Protein AF-A0A183BDW8-F1 (afdb_monomer_lite)

Structure (mmCIF, N/CA/C/O backbone):
data_AF-A0A183BDW8-F1
#
_entry.id   AF-A0A183BDW8-F1
#
loop_
_atom_site.group_PDB
_atom_site.id
_atom_site.type_symbol
_atom_site.label_atom_id
_atom_site.label_alt_id
_atom_site.label_comp_id
_atom_site.label_asym_id
_atom_site.label_entity_id
_atom_site.label_seq_id
_atom_site.pdbx_PDB_ins_code
_atom_site.Cartn_x
_atom_site.Cartn_y
_atom_site.Cartn_z
_atom_site.occupancy
_atom_site.B_iso_or_equiv
_atom_site.auth_seq_id
_atom_site.auth_comp_id
_atom_site.auth_asym_id
_atom_site.auth_atom_id
_atom_site.pdbx_PDB_model_num
ATOM 1 N N . MET A 1 1 ? 39.282 61.372 -26.743 1.00 39.00 1 MET A N 1
ATOM 2 C CA . MET A 1 1 ? 38.115 61.271 -27.643 1.00 39.00 1 MET A CA 1
ATOM 3 C C . MET A 1 1 ? 38.585 60.611 -28.926 1.00 39.00 1 MET A C 1
ATOM 5 O O . MET A 1 1 ? 39.568 61.111 -29.448 1.00 39.00 1 MET A O 1
ATOM 9 N N . SER A 1 2 ? 37.892 59.543 -29.352 1.00 49.09 2 SER A N 1
ATOM 10 C CA . SER A 1 2 ? 37.731 59.066 -30.746 1.00 49.09 2 SER A CA 1
ATOM 11 C C . SER A 1 2 ? 38.984 58.621 -31.527 1.00 49.09 2 SER A C 1
ATOM 13 O O . SER A 1 2 ? 39.994 59.300 -31.509 1.00 49.09 2 SER A O 1
ATOM 15 N N . GLU A 1 3 ? 39.044 57.508 -32.261 1.00 43.25 3 GLU A N 1
ATOM 16 C CA . GLU A 1 3 ? 38.085 56.478 -32.681 1.00 43.25 3 GLU A CA 1
ATOM 17 C C . GLU A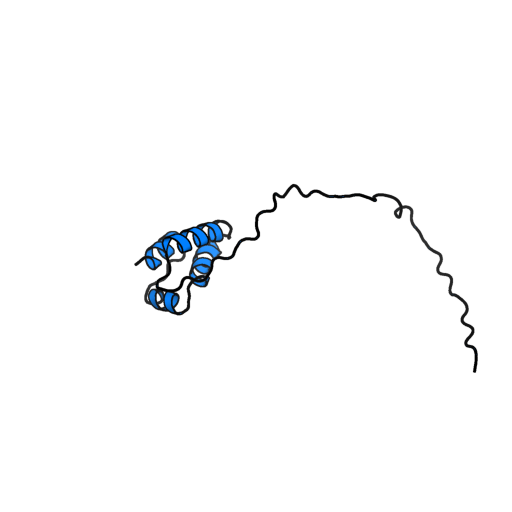 1 3 ? 38.904 55.220 -33.039 1.00 43.25 3 GLU A C 1
ATOM 19 O O . GLU A 1 3 ? 39.873 55.302 -33.793 1.00 43.25 3 GLU A O 1
ATOM 24 N N . PHE A 1 4 ? 38.536 54.049 -32.509 1.00 45.44 4 PHE A N 1
ATOM 25 C CA . PHE A 1 4 ? 39.037 52.775 -33.029 1.00 45.44 4 PHE A CA 1
ATOM 26 C C . PHE A 1 4 ? 38.269 52.463 -34.315 1.00 45.44 4 PHE A C 1
ATOM 28 O O . PHE A 1 4 ? 37.088 52.128 -34.273 1.00 45.44 4 PHE A O 1
ATOM 35 N N . SER A 1 5 ? 38.938 52.594 -35.458 1.00 51.38 5 SER A N 1
ATOM 36 C CA . SER A 1 5 ? 38.422 52.141 -36.748 1.00 51.38 5 SER A CA 1
ATOM 37 C C . SER A 1 5 ? 38.643 50.632 -36.865 1.00 51.38 5 SER A C 1
ATOM 39 O O . SER A 1 5 ? 39.775 50.169 -37.016 1.00 51.38 5 SER A O 1
ATOM 41 N N . SER A 1 6 ? 37.573 49.850 -36.729 1.00 58.94 6 SER A N 1
ATOM 42 C CA . SER A 1 6 ? 37.579 48.411 -37.007 1.00 58.94 6 SER A CA 1
ATOM 43 C C . SER A 1 6 ? 37.149 48.168 -38.456 1.00 58.94 6 SER A C 1
ATOM 45 O O . SER A 1 6 ? 36.073 48.628 -38.839 1.00 58.94 6 SER A O 1
ATOM 47 N N . PRO A 1 7 ? 37.912 47.418 -39.270 1.00 46.12 7 PRO A N 1
ATOM 48 C CA . PRO A 1 7 ? 37.396 46.928 -40.536 1.00 46.12 7 PRO A CA 1
ATOM 49 C C . PRO A 1 7 ? 36.442 45.759 -40.263 1.00 46.12 7 PRO A C 1
ATOM 51 O O . PRO A 1 7 ? 36.759 44.831 -39.518 1.00 46.12 7 PRO A O 1
ATOM 54 N N . ALA A 1 8 ? 35.253 45.824 -40.856 1.00 50.59 8 ALA A N 1
ATOM 55 C CA . ALA A 1 8 ? 34.263 44.763 -40.808 1.00 50.59 8 ALA A CA 1
ATOM 56 C C . ALA A 1 8 ? 34.819 43.495 -41.476 1.00 50.59 8 ALA A C 1
ATOM 58 O O . ALA A 1 8 ? 34.970 43.439 -42.696 1.00 50.59 8 ALA A O 1
ATOM 59 N N . THR A 1 9 ? 35.099 42.459 -40.683 1.00 50.34 9 THR A N 1
ATOM 60 C CA . THR A 1 9 ? 35.326 41.111 -41.210 1.00 50.34 9 THR A CA 1
ATOM 61 C C . THR A 1 9 ? 33.988 40.565 -41.698 1.00 50.34 9 THR A C 1
ATOM 63 O O . THR A 1 9 ? 33.168 40.059 -40.934 1.00 50.34 9 THR A O 1
ATOM 66 N N . GLN A 1 10 ? 33.761 40.723 -42.996 1.00 48.44 10 GLN A N 1
ATOM 67 C CA . GLN A 1 10 ? 32.687 40.105 -43.755 1.00 48.44 10 GLN A CA 1
ATOM 68 C C . GLN A 1 10 ? 32.910 38.586 -43.777 1.00 48.44 10 GLN A C 1
ATOM 70 O O . GLN A 1 10 ? 33.763 38.082 -44.504 1.00 48.44 10 GLN A O 1
ATOM 75 N N . PHE A 1 11 ? 32.153 37.843 -42.970 1.00 51.62 11 PHE A N 1
ATOM 76 C CA . PHE A 1 11 ? 32.043 36.397 -43.145 1.00 51.62 11 PHE A CA 1
ATOM 77 C C . PHE A 1 11 ? 31.230 36.126 -44.421 1.00 51.62 11 PHE A C 1
ATOM 79 O O . PHE A 1 11 ? 30.129 36.672 -44.549 1.00 51.62 11 PHE A O 1
ATOM 86 N N . PRO A 1 12 ? 31.709 35.304 -45.373 1.00 51.72 12 PRO A N 1
ATOM 87 C CA . PRO A 1 12 ? 30.855 34.847 -46.454 1.00 51.72 12 PRO A CA 1
ATOM 88 C C . PRO A 1 12 ? 29.746 33.980 -45.852 1.00 51.72 12 PRO A C 1
ATOM 90 O O . PRO A 1 12 ? 29.998 32.932 -45.256 1.00 51.72 12 PRO A O 1
ATOM 93 N N . GLN A 1 13 ? 28.512 34.461 -45.979 1.00 60.44 13 GLN A N 1
ATOM 94 C CA . GLN A 1 13 ? 27.304 33.739 -45.613 1.00 60.44 13 GLN A CA 1
ATOM 95 C C . GLN A 1 13 ? 27.164 32.515 -46.524 1.00 60.44 13 GLN A C 1
ATOM 97 O O . GLN A 1 13 ? 26.614 32.593 -47.620 1.00 60.44 13 GLN A O 1
ATOM 102 N N . PHE A 1 14 ? 27.669 31.369 -46.072 1.00 48.25 14 PHE A N 1
ATOM 103 C CA . PHE A 1 14 ? 27.291 30.072 -46.621 1.00 48.25 14 PHE A CA 1
ATOM 104 C C . PHE A 1 14 ? 25.873 29.734 -46.138 1.00 48.25 14 PHE A C 1
ATOM 106 O O . PHE A 1 14 ? 25.684 28.962 -45.201 1.00 48.25 14 PHE A O 1
ATOM 113 N N . PHE A 1 15 ? 24.858 30.329 -46.767 1.00 48.59 15 PHE A N 1
ATOM 114 C CA . PHE A 1 15 ? 23.504 29.785 -46.709 1.00 48.59 15 PHE A CA 1
ATOM 115 C C . PHE A 1 15 ? 23.422 28.632 -47.711 1.00 48.59 15 PHE A C 1
ATOM 117 O O . PHE A 1 15 ? 23.348 28.833 -48.921 1.00 48.59 15 PHE A O 1
ATOM 124 N N . GLY A 1 16 ? 23.500 27.405 -47.195 1.00 50.00 16 GLY A N 1
ATOM 125 C CA . GLY A 1 16 ? 23.101 26.210 -47.934 1.00 50.00 16 GLY A CA 1
ATOM 126 C C . GLY A 1 16 ? 21.581 26.183 -48.181 1.00 50.00 16 GLY A C 1
ATOM 127 O O . GLY A 1 16 ? 20.841 26.944 -47.557 1.00 50.00 16 GLY A O 1
ATOM 128 N N . PRO A 1 17 ? 21.086 25.286 -49.051 1.00 49.91 17 PRO A N 1
ATOM 129 C CA . PRO A 1 17 ? 19.725 25.309 -49.605 1.00 49.91 17 PRO A CA 1
ATOM 130 C C . PRO A 1 17 ? 18.623 24.832 -48.634 1.00 49.91 17 PRO A C 1
ATOM 132 O O . PRO A 1 17 ? 17.576 24.370 -49.066 1.00 49.91 17 PRO A O 1
ATOM 135 N N . PHE A 1 18 ? 18.840 24.918 -47.321 1.00 53.00 18 PHE A N 1
ATOM 136 C CA . PHE A 1 18 ? 17.945 24.359 -46.297 1.00 53.00 18 PHE A CA 1
ATOM 137 C C . PHE A 1 18 ? 17.355 25.414 -45.353 1.00 53.00 18 PHE A C 1
ATOM 139 O O . PHE A 1 18 ? 16.992 25.100 -44.224 1.00 53.00 18 PHE A O 1
ATOM 146 N N . ALA A 1 19 ? 17.255 26.670 -45.790 1.00 52.88 19 ALA A N 1
ATOM 147 C CA . ALA A 1 19 ? 16.673 27.745 -44.983 1.00 52.88 19 ALA A CA 1
ATOM 148 C C . ALA A 1 19 ? 15.246 28.132 -45.406 1.00 52.88 19 ALA A C 1
ATOM 150 O O . ALA A 1 19 ? 14.766 29.192 -45.014 1.00 52.88 19 ALA A O 1
ATOM 151 N N . GLU A 1 20 ? 14.563 27.305 -46.202 1.00 51.69 20 GLU A N 1
ATOM 152 C CA . GLU A 1 20 ? 13.229 27.648 -46.694 1.00 51.69 20 GLU A CA 1
ATOM 153 C C . GLU A 1 20 ? 12.336 26.420 -46.893 1.00 51.69 20 GLU A C 1
ATOM 155 O O . GLU A 1 20 ? 11.918 26.131 -48.004 1.00 51.69 20 GLU A O 1
ATOM 160 N N . VAL A 1 21 ? 12.010 25.691 -45.821 1.00 47.12 21 VAL A N 1
ATOM 161 C CA . VAL A 1 21 ? 10.718 24.990 -45.760 1.00 47.12 21 VAL A CA 1
ATOM 162 C C . VAL A 1 21 ? 10.271 24.835 -44.304 1.00 47.12 21 VAL A C 1
ATOM 164 O O . VAL A 1 21 ? 11.059 24.489 -43.431 1.00 47.12 21 VAL A O 1
ATOM 167 N N . GLU A 1 22 ? 8.973 25.047 -44.099 1.00 44.75 22 GLU A N 1
ATOM 168 C CA . GLU A 1 22 ? 8.176 24.657 -42.928 1.00 44.75 22 GLU A CA 1
ATOM 169 C C . GLU A 1 22 ? 8.106 25.649 -41.763 1.00 44.75 22 GLU A C 1
ATOM 171 O O . GLU A 1 22 ? 8.339 25.359 -40.590 1.00 44.75 22 GLU A O 1
ATOM 176 N N . ALA A 1 23 ? 7.529 26.806 -42.087 1.00 52.56 23 ALA A N 1
ATOM 177 C CA . ALA A 1 23 ? 6.419 27.260 -41.267 1.00 52.56 23 ALA A CA 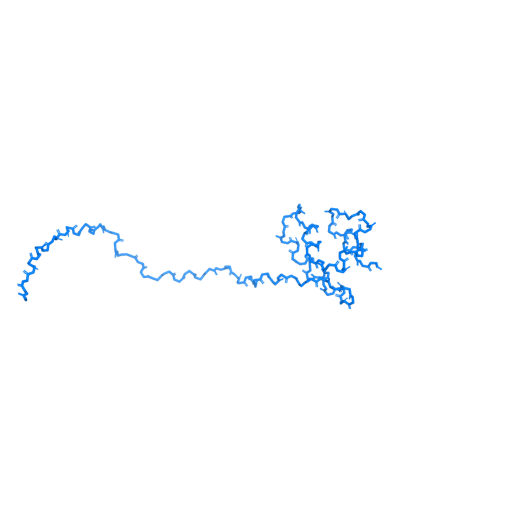1
ATOM 178 C C . ALA A 1 23 ? 5.377 26.128 -41.135 1.00 52.56 23 ALA A C 1
ATOM 180 O O . ALA A 1 23 ? 4.961 25.548 -42.138 1.00 52.56 23 ALA A O 1
ATOM 181 N N . LYS A 1 24 ? 4.884 25.927 -39.905 1.00 52.38 24 LYS A N 1
ATOM 182 C CA . LYS A 1 24 ? 3.631 25.227 -39.570 1.00 52.38 24 LYS A CA 1
ATOM 183 C C . LYS A 1 24 ? 3.711 23.697 -39.447 1.00 52.38 24 LYS A C 1
ATOM 185 O O . LYS A 1 24 ? 3.064 22.966 -40.184 1.00 52.38 24 LYS A O 1
ATOM 190 N N . LEU A 1 25 ? 4.354 23.230 -38.377 1.00 46.06 25 LEU A N 1
ATOM 191 C CA . LEU A 1 25 ? 4.029 21.935 -37.779 1.00 46.06 25 LEU A CA 1
ATOM 192 C C . LEU A 1 25 ? 3.406 22.162 -36.392 1.00 46.06 25 LEU A C 1
ATOM 194 O O . LEU A 1 25 ? 4.029 21.941 -35.355 1.00 46.06 25 LEU A O 1
ATOM 198 N N . GLU A 1 26 ? 2.140 22.600 -36.371 1.00 50.22 26 GLU A N 1
ATOM 199 C CA . GLU A 1 26 ? 1.245 22.218 -35.275 1.00 50.22 26 GLU A CA 1
ATOM 200 C C . GLU A 1 26 ? 1.121 20.692 -35.321 1.00 50.22 26 GLU A C 1
ATOM 202 O O . GLU A 1 26 ? 0.218 20.123 -35.932 1.00 50.22 26 GLU A O 1
ATOM 207 N N . THR A 1 27 ? 2.074 20.006 -34.693 1.00 43.34 27 THR A N 1
ATOM 208 C CA . THR A 1 27 ? 1.892 18.604 -34.342 1.00 43.34 27 THR A CA 1
ATOM 209 C C . THR A 1 27 ? 0.922 18.593 -33.177 1.00 43.34 27 THR A C 1
ATOM 211 O O . THR A 1 27 ? 1.314 18.632 -32.010 1.00 43.34 27 THR A O 1
ATOM 214 N N . ALA A 1 28 ? -0.369 18.562 -33.501 1.00 54.41 28 ALA A N 1
ATOM 215 C CA . ALA A 1 28 ? -1.377 18.021 -32.614 1.00 54.41 28 ALA A CA 1
ATOM 216 C C . ALA A 1 28 ? -0.967 16.574 -32.304 1.00 54.41 28 ALA A C 1
ATOM 218 O O . ALA A 1 28 ? -1.303 15.635 -33.022 1.00 54.41 28 ALA A O 1
ATOM 219 N N . SER A 1 29 ? -0.155 16.411 -31.260 1.00 49.62 29 SER A N 1
ATOM 220 C CA . SER A 1 29 ? 0.211 15.111 -30.726 1.00 49.62 29 SER A CA 1
ATOM 221 C C . SER A 1 29 ? -1.085 14.412 -30.300 1.00 49.62 29 SER A C 1
ATOM 223 O O . SER A 1 29 ? -1.775 14.917 -29.409 1.00 49.62 29 SER A O 1
ATOM 225 N N . PRO A 1 30 ? -1.457 13.266 -30.904 1.00 51.16 30 PRO A N 1
ATOM 226 C CA . PRO A 1 30 ? -2.690 12.560 -30.580 1.00 51.16 30 PRO A CA 1
ATOM 227 C C . PRO A 1 30 ? -2.545 11.756 -29.286 1.00 51.16 30 PRO A C 1
ATOM 229 O O . PRO A 1 30 ? -3.422 10.957 -28.950 1.00 51.16 30 PRO A O 1
ATOM 232 N N . TYR A 1 31 ? -1.465 11.967 -28.526 1.00 47.69 31 TYR A N 1
ATOM 233 C CA . TYR A 1 31 ? -1.433 11.577 -27.132 1.00 47.69 31 TYR A CA 1
ATOM 234 C C . TYR A 1 31 ? -2.456 12.446 -26.413 1.00 47.69 31 TYR A C 1
ATOM 236 O O . TYR A 1 31 ? -2.138 13.511 -25.883 1.00 47.69 31 TYR A O 1
ATOM 244 N N . LYS A 1 32 ? -3.713 11.969 -26.429 1.00 52.91 32 LYS A N 1
ATOM 245 C CA . LYS A 1 32 ? -4.715 12.137 -25.373 1.00 52.91 32 LYS A CA 1
ATOM 246 C C . LYS A 1 32 ? -3.947 12.576 -24.143 1.00 52.91 32 LYS A C 1
ATOM 248 O O . LYS A 1 32 ? -3.149 11.772 -23.667 1.00 52.91 32 LYS A O 1
ATOM 253 N N . ARG A 1 33 ? -4.086 13.839 -23.722 1.00 56.97 33 ARG A N 1
ATOM 254 C CA . ARG A 1 33 ? -3.405 14.361 -22.534 1.00 56.97 33 ARG A CA 1
ATOM 255 C C . ARG A 1 33 ? -3.750 13.409 -21.399 1.00 56.97 33 ARG A C 1
ATOM 257 O O . ARG A 1 33 ? -4.831 13.509 -20.826 1.00 56.97 33 ARG A O 1
ATOM 264 N N . ILE A 1 34 ? -2.900 12.417 -21.149 1.00 55.16 34 ILE A N 1
ATOM 265 C CA . ILE A 1 34 ? -3.030 11.560 -19.988 1.00 55.16 34 ILE A CA 1
ATOM 266 C C . ILE A 1 34 ? -2.829 12.566 -18.866 1.00 55.16 34 ILE A C 1
ATOM 268 O O . ILE A 1 34 ? -1.781 13.221 -18.860 1.00 55.16 34 ILE A O 1
ATOM 272 N N . PRO A 1 35 ? -3.834 12.788 -18.000 1.00 58.25 35 PRO A N 1
ATOM 273 C CA . PRO A 1 35 ? -3.652 13.693 -16.884 1.00 58.25 35 PRO A CA 1
ATOM 274 C C . PRO A 1 35 ? -2.352 13.292 -16.189 1.00 58.25 35 PRO A C 1
ATOM 276 O O . PRO A 1 35 ? -2.128 12.078 -16.042 1.00 58.25 35 PRO A O 1
ATOM 279 N N . PRO A 1 36 ? -1.486 14.256 -15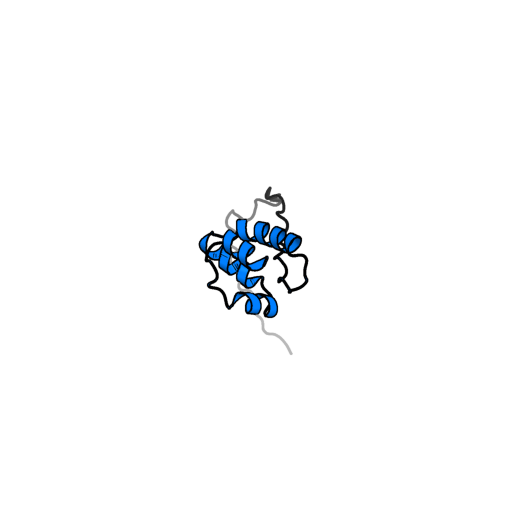.826 1.00 60.84 36 PRO A N 1
ATOM 280 C CA . PRO A 1 36 ? -0.297 13.962 -15.042 1.00 60.84 36 PRO A CA 1
ATOM 281 C C . PRO A 1 36 ? -0.694 12.993 -13.936 1.00 60.84 36 PR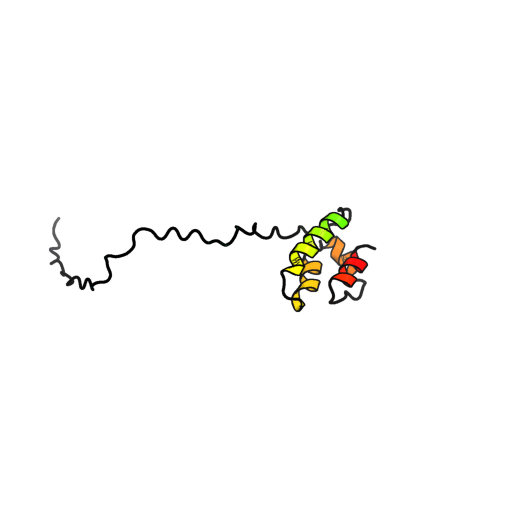O A C 1
ATOM 283 O O . PRO A 1 36 ? -1.756 13.170 -13.331 1.00 60.84 36 PRO A O 1
ATOM 286 N N . LEU A 1 37 ? 0.080 11.919 -13.742 1.00 59.28 37 LEU A N 1
ATOM 287 C CA . LEU A 1 37 ? -0.180 11.011 -12.631 1.00 59.28 37 LEU A CA 1
ATOM 288 C C . LEU A 1 37 ? -0.242 11.872 -11.374 1.00 59.28 37 LEU A C 1
ATOM 290 O O . LEU A 1 37 ? 0.773 12.424 -10.961 1.00 59.28 37 LEU A O 1
ATOM 294 N N . THR A 1 38 ? -1.426 12.002 -10.788 1.00 72.25 38 THR A N 1
ATOM 295 C CA . THR A 1 38 ? -1.540 12.516 -9.435 1.00 72.25 38 THR A CA 1
ATOM 296 C C . THR A 1 38 ? -0.923 11.439 -8.567 1.00 72.25 38 THR A C 1
ATOM 298 O O . THR A 1 38 ? -1.495 10.357 -8.401 1.00 72.25 38 THR A O 1
ATOM 301 N N . THR A 1 39 ? 0.312 11.683 -8.145 1.00 83.00 39 THR A N 1
ATOM 302 C CA . THR A 1 39 ? 0.993 10.863 -7.154 1.00 83.00 39 THR A CA 1
ATOM 303 C C . THR A 1 39 ? 0.071 10.755 -5.937 1.00 83.00 39 THR A C 1
ATOM 305 O O . THR A 1 39 ? -0.393 11.798 -5.474 1.00 83.00 39 THR A O 1
ATOM 308 N N . PRO A 1 40 ? -0.255 9.537 -5.467 1.00 90.06 40 PRO A N 1
ATOM 309 C CA . PRO A 1 40 ? -1.053 9.355 -4.264 1.00 90.06 40 PRO A CA 1
ATOM 310 C C . PRO A 1 40 ? -0.440 10.108 -3.087 1.00 90.06 40 PRO A C 1
ATOM 312 O O . PRO A 1 40 ? 0.786 10.213 -2.975 1.00 90.06 40 PRO A O 1
ATOM 315 N N . GLU A 1 41 ? -1.295 10.612 -2.206 1.00 91.69 41 GLU A N 1
ATOM 316 C CA . GLU A 1 41 ? -0.838 11.145 -0.929 1.00 91.69 41 GLU A CA 1
ATOM 317 C C . GLU A 1 41 ? -0.326 10.015 -0.029 1.00 91.69 41 GLU A C 1
ATOM 319 O O . GLU A 1 41 ? -0.573 8.824 -0.261 1.00 91.69 41 GLU A O 1
ATOM 324 N N . LYS A 1 42 ? 0.441 10.393 0.994 1.00 95.06 42 LYS A N 1
ATOM 325 C CA . LYS A 1 42 ? 0.874 9.429 1.998 1.00 95.06 42 LYS A CA 1
ATOM 326 C C . LYS A 1 42 ? -0.317 9.024 2.859 1.00 95.06 42 LYS A C 1
ATOM 328 O O . LYS A 1 42 ? -1.039 9.895 3.318 1.00 95.06 42 LYS A O 1
ATOM 333 N N . PHE A 1 43 ? -0.466 7.732 3.110 1.00 94.88 43 PHE A N 1
ATOM 334 C CA . PHE A 1 43 ? -1.438 7.205 4.053 1.00 94.88 43 PHE A CA 1
ATOM 335 C C . PHE A 1 43 ? -1.042 7.563 5.474 1.00 94.88 43 PHE A C 1
ATOM 337 O O . PHE A 1 43 ? 0.048 7.186 5.921 1.00 94.88 43 PHE A O 1
ATOM 344 N N . VAL A 1 44 ? -1.933 8.253 6.175 1.00 92.88 44 VAL A N 1
ATOM 345 C CA . VAL A 1 44 ? -1.823 8.528 7.602 1.00 92.88 44 VAL A CA 1
ATOM 346 C C . VAL A 1 44 ? -2.833 7.644 8.345 1.00 92.88 44 VAL A C 1
ATOM 348 O O . VAL A 1 44 ? -3.961 7.469 7.882 1.00 92.88 44 VAL A O 1
ATOM 351 N N . PRO A 1 45 ? -2.477 7.068 9.509 1.00 90.50 45 PRO A N 1
ATOM 352 C CA . PRO A 1 45 ? -3.438 6.319 10.310 1.00 90.50 45 PRO A CA 1
ATOM 353 C C . PRO A 1 45 ? -4.664 7.176 10.661 1.00 90.50 45 PRO A C 1
ATOM 355 O O . PRO A 1 45 ? -4.526 8.265 11.216 1.00 90.50 45 PRO A O 1
ATOM 358 N N . GLY A 1 46 ? -5.858 6.665 10.355 1.00 89.06 46 GLY A N 1
ATOM 359 C CA . GLY A 1 46 ? -7.128 7.383 10.513 1.00 89.06 46 GLY A CA 1
ATOM 360 C C . GLY A 1 46 ? -7.726 7.903 9.202 1.00 89.06 46 GLY A C 1
ATOM 361 O O . GLY A 1 46 ? -8.904 8.259 9.194 1.00 89.06 46 GLY A O 1
ATOM 362 N N . ASP A 1 47 ? -6.963 7.896 8.105 1.00 92.31 47 ASP A N 1
ATOM 363 C CA . ASP A 1 47 ? -7.483 8.183 6.767 1.00 92.31 47 ASP A CA 1
ATOM 364 C C . ASP A 1 47 ? -8.404 7.061 6.256 1.00 92.31 47 ASP A C 1
ATOM 366 O O . ASP A 1 47 ? -8.347 5.911 6.703 1.00 92.31 47 ASP A O 1
ATOM 370 N N . ASP A 1 48 ? -9.228 7.385 5.256 1.00 94.62 48 ASP A N 1
ATOM 371 C CA . ASP A 1 48 ? -10.019 6.393 4.526 1.00 94.62 48 ASP A CA 1
ATOM 372 C C . ASP A 1 48 ? -9.099 5.497 3.681 1.00 94.62 48 ASP A C 1
ATOM 374 O O . ASP A 1 48 ? -8.613 5.872 2.604 1.00 94.62 48 ASP A O 1
ATOM 378 N N . PHE A 1 49 ? -8.867 4.287 4.191 1.00 94.50 49 PHE A N 1
ATOM 379 C CA . PHE A 1 49 ? -8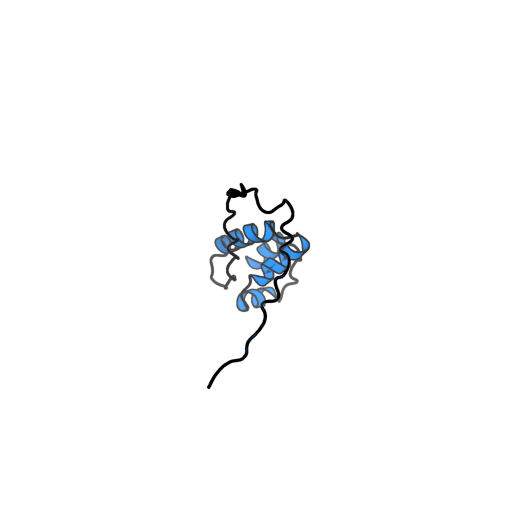.003 3.304 3.554 1.00 94.50 49 PHE A CA 1
ATOM 380 C C . PHE A 1 49 ? -8.503 2.880 2.168 1.00 94.50 49 PHE A C 1
ATOM 382 O O . PHE A 1 49 ? -7.685 2.696 1.272 1.00 94.50 49 PHE A O 1
ATOM 389 N N . ASP A 1 50 ? -9.816 2.750 1.949 1.00 95.44 50 ASP A N 1
ATOM 390 C CA . ASP A 1 50 ? -10.366 2.276 0.671 1.00 95.44 50 ASP A CA 1
ATOM 391 C C . ASP A 1 50 ? -10.131 3.303 -0.451 1.00 95.44 50 ASP A C 1
ATOM 393 O O . ASP A 1 50 ? -9.804 2.949 -1.597 1.00 95.44 50 ASP A O 1
ATOM 397 N N . VAL A 1 51 ? -10.246 4.595 -0.121 1.00 93.81 51 VAL A N 1
ATOM 398 C CA . VAL A 1 51 ? -9.922 5.695 -1.042 1.00 93.81 51 VAL A CA 1
ATOM 399 C C . VAL A 1 51 ? -8.432 5.694 -1.372 1.00 93.81 51 VAL A C 1
ATOM 401 O O . VAL A 1 51 ? -8.064 5.741 -2.554 1.00 93.81 51 VAL A O 1
ATOM 404 N N . TRP A 1 52 ? -7.573 5.602 -0.355 1.00 95.00 52 TRP A N 1
ATOM 405 C CA . TRP A 1 52 ? -6.125 5.577 -0.546 1.00 95.00 52 TRP A CA 1
ATOM 406 C C . TRP A 1 52 ? -5.667 4.346 -1.346 1.00 95.00 52 TRP A C 1
ATOM 408 O O . TRP A 1 52 ? -4.946 4.479 -2.341 1.00 95.00 52 TRP A O 1
ATOM 418 N N . GLU A 1 53 ? -6.159 3.153 -0.997 1.00 95.69 53 GLU A N 1
ATOM 419 C CA . GLU A 1 53 ? -5.874 1.891 -1.684 1.00 95.69 53 GLU A CA 1
ATOM 420 C C . GLU A 1 53 ? -6.223 1.998 -3.174 1.00 95.69 53 GLU A C 1
ATOM 422 O O . GLU A 1 53 ? -5.428 1.627 -4.045 1.00 95.69 53 GLU A O 1
ATOM 427 N N . SER A 1 54 ? -7.390 2.563 -3.494 1.00 94.44 54 SER A N 1
ATOM 428 C CA . SER A 1 54 ? -7.841 2.754 -4.875 1.00 94.44 54 SER A CA 1
ATOM 429 C C . SER A 1 54 ? -6.888 3.642 -5.686 1.00 94.44 54 SER A C 1
ATOM 431 O O . SER A 1 54 ? -6.575 3.338 -6.848 1.00 94.44 54 SER A O 1
ATOM 433 N N . GLN A 1 55 ? -6.389 4.726 -5.086 1.00 93.81 55 GLN A N 1
ATOM 434 C CA . GLN A 1 55 ? -5.425 5.628 -5.720 1.00 93.81 55 GLN A CA 1
ATOM 435 C C . GLN A 1 55 ? -4.070 4.946 -5.932 1.00 93.81 55 GLN A C 1
ATOM 437 O O . GLN A 1 55 ? -3.534 4.962 -7.049 1.00 93.81 55 GLN A O 1
ATOM 442 N N . VAL A 1 56 ? -3.548 4.284 -4.899 1.00 94.44 56 VAL A N 1
ATOM 443 C CA . VAL A 1 56 ? -2.269 3.571 -4.951 1.00 94.44 56 VAL A CA 1
ATOM 444 C C . VAL A 1 56 ? -2.311 2.440 -5.967 1.00 94.44 56 VAL A C 1
ATOM 446 O O . VAL A 1 56 ? -1.425 2.366 -6.818 1.00 94.44 56 VAL A O 1
ATOM 449 N N . ARG A 1 57 ? -3.369 1.618 -5.992 1.00 95.00 57 ARG A N 1
ATOM 450 C CA . ARG A 1 57 ? -3.544 0.556 -6.998 1.00 95.00 57 ARG A CA 1
ATOM 451 C C . ARG A 1 57 ? -3.494 1.110 -8.419 1.00 95.00 57 ARG A C 1
ATOM 453 O O . ARG A 1 57 ? -2.839 0.533 -9.290 1.00 95.00 57 ARG A O 1
ATOM 460 N N . ARG A 1 58 ? -4.157 2.242 -8.678 1.00 93.00 58 ARG A N 1
ATOM 461 C CA . ARG A 1 58 ? -4.131 2.898 -9.996 1.00 93.00 58 ARG A CA 1
ATOM 462 C C . ARG A 1 58 ? -2.739 3.419 -10.358 1.00 93.00 58 ARG A C 1
ATOM 464 O O . ARG A 1 58 ? -2.381 3.395 -11.539 1.00 93.00 58 ARG A O 1
ATOM 471 N N . TYR A 1 59 ? -1.977 3.882 -9.371 1.00 92.44 59 TYR A N 1
ATOM 472 C CA . TYR A 1 59 ? -0.610 4.361 -9.543 1.00 92.44 59 TYR A CA 1
ATOM 473 C C . TYR A 1 59 ? 0.364 3.206 -9.820 1.00 92.44 59 TYR A C 1
ATOM 475 O O . TYR A 1 59 ? 0.993 3.174 -10.879 1.00 92.44 59 TYR A O 1
ATOM 483 N N . VAL A 1 60 ? 0.431 2.201 -8.940 1.00 93.62 60 VAL A N 1
ATOM 484 C CA . VAL A 1 60 ? 1.421 1.113 -9.032 1.00 93.62 60 VAL A CA 1
ATOM 485 C C . VAL A 1 60 ? 1.208 0.200 -10.238 1.00 93.62 60 VAL A C 1
ATOM 487 O O . VAL A 1 60 ? 2.178 -0.329 -10.773 1.00 93.62 60 VAL A O 1
ATOM 490 N N . ARG A 1 61 ? -0.024 0.073 -10.758 1.00 93.19 61 ARG A N 1
ATOM 491 C CA . ARG A 1 61 ? -0.305 -0.647 -12.021 1.00 93.19 61 ARG A CA 1
ATOM 492 C C . ARG A 1 61 ? 0.495 -0.118 -13.213 1.00 93.19 61 ARG A C 1
ATOM 494 O O . ARG A 1 61 ? 0.711 -0.860 -14.167 1.00 93.19 61 ARG A O 1
ATOM 501 N N . LYS A 1 62 ? 0.926 1.143 -13.166 1.00 91.19 62 LYS A N 1
ATOM 502 C CA . LYS A 1 62 ? 1.703 1.792 -14.229 1.00 91.19 62 LYS A CA 1
ATOM 503 C C . LYS A 1 62 ? 3.214 1.665 -14.026 1.00 91.19 62 LYS A C 1
ATOM 505 O O . LYS A 1 62 ? 3.969 2.019 -14.923 1.00 91.19 62 LYS A O 1
ATOM 510 N N . LEU A 1 63 ? 3.651 1.166 -12.870 1.00 90.12 63 LEU A N 1
ATOM 511 C CA . LEU A 1 63 ? 5.057 0.935 -12.559 1.00 90.12 63 LEU A CA 1
ATOM 512 C C . LEU A 1 63 ? 5.496 -0.475 -12.984 1.00 90.12 63 LEU A C 1
ATOM 514 O O . LEU A 1 63 ? 4.652 -1.387 -13.044 1.00 90.12 63 LEU A O 1
ATOM 518 N N . PRO A 1 64 ? 6.805 -0.688 -13.224 1.00 92.94 64 PRO A N 1
ATOM 519 C CA . PRO A 1 64 ? 7.338 -2.027 -13.433 1.00 92.94 64 PRO A CA 1
ATOM 520 C C . PRO A 1 64 ? 7.089 -2.903 -12.192 1.00 92.94 64 PRO A C 1
ATOM 522 O O . PRO A 1 64 ? 7.209 -2.390 -11.075 1.00 92.94 64 PRO A O 1
ATOM 525 N N . PRO A 1 65 ? 6.752 -4.199 -12.355 1.00 90.94 65 PRO A N 1
ATOM 526 C CA . PRO A 1 65 ? 6.347 -5.078 -11.252 1.00 90.94 65 PRO A CA 1
ATOM 527 C C . PRO A 1 65 ? 7.302 -5.080 -10.054 1.00 90.94 65 PRO A C 1
ATOM 529 O O . PRO A 1 65 ? 6.848 -4.988 -8.919 1.00 90.94 65 PRO A O 1
ATOM 532 N N . THR A 1 66 ? 8.609 -5.078 -10.319 1.00 91.38 66 THR A N 1
ATOM 533 C CA . THR A 1 66 ? 9.692 -5.100 -9.322 1.00 91.38 66 THR A CA 1
ATOM 534 C C . THR A 1 66 ? 9.712 -3.892 -8.384 1.00 91.38 66 THR A C 1
ATOM 536 O O . THR A 1 66 ? 10.299 -3.971 -7.314 1.00 91.38 66 THR A O 1
ATOM 539 N N . TYR A 1 67 ? 9.081 -2.774 -8.754 1.00 91.56 67 TYR A N 1
ATOM 540 C CA . TYR A 1 67 ? 9.054 -1.557 -7.934 1.00 91.56 67 TYR A CA 1
ATOM 541 C C . TYR A 1 67 ? 7.730 -1.343 -7.206 1.00 91.56 67 TYR A C 1
ATOM 543 O O . TYR A 1 67 ? 7.605 -0.390 -6.438 1.00 91.56 67 TYR A O 1
ATOM 551 N N . ARG A 1 68 ? 6.709 -2.167 -7.468 1.00 94.19 68 ARG A N 1
ATOM 552 C CA . ARG A 1 68 ? 5.344 -1.847 -7.040 1.00 94.19 68 ARG A CA 1
ATOM 553 C C . ARG A 1 68 ? 5.173 -1.905 -5.529 1.00 94.19 68 ARG A C 1
ATOM 555 O O . ARG A 1 68 ? 4.630 -0.953 -4.983 1.00 94.19 68 ARG A O 1
ATOM 562 N N . ALA A 1 69 ? 5.651 -2.959 -4.869 1.00 93.12 69 ALA A N 1
ATOM 563 C CA . ALA A 1 69 ? 5.560 -3.075 -3.413 1.00 93.12 69 ALA A CA 1
ATOM 564 C C . ALA A 1 69 ? 6.330 -1.943 -2.715 1.00 93.12 69 ALA A C 1
ATOM 566 O O . ALA A 1 69 ? 5.749 -1.202 -1.927 1.00 93.12 69 ALA A O 1
ATOM 567 N N . ASN A 1 70 ? 7.578 -1.687 -3.125 1.00 92.56 70 ASN A N 1
ATOM 568 C CA . ASN A 1 70 ? 8.348 -0.545 -2.617 1.00 92.56 70 ASN A CA 1
ATOM 569 C C . ASN A 1 70 ? 7.650 0.804 -2.837 1.00 92.56 70 ASN A C 1
ATOM 571 O O . ASN A 1 70 ? 7.745 1.693 -1.995 1.00 92.56 70 ASN A O 1
ATOM 575 N N . ALA A 1 71 ? 6.935 0.985 -3.950 1.00 93.31 71 ALA A N 1
ATOM 576 C C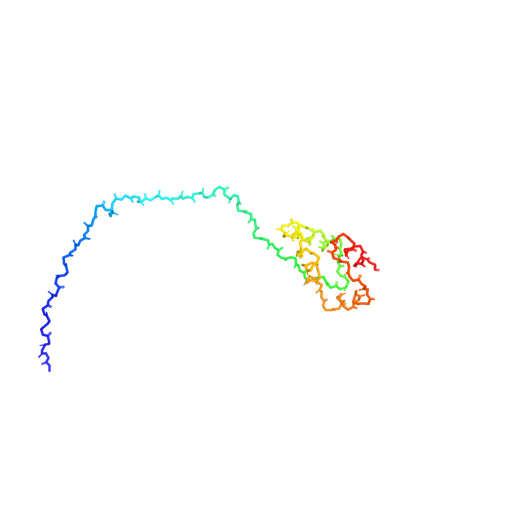A . ALA A 1 71 ? 6.156 2.197 -4.167 1.00 93.31 71 ALA A CA 1
ATOM 577 C C . ALA A 1 71 ? 5.014 2.334 -3.149 1.00 93.31 71 ALA A C 1
ATOM 579 O O . ALA A 1 71 ? 4.844 3.422 -2.610 1.00 93.31 71 ALA A O 1
ATOM 580 N N . VAL A 1 72 ? 4.279 1.256 -2.844 1.00 94.62 72 VAL A N 1
ATOM 581 C CA . VAL A 1 72 ? 3.242 1.260 -1.792 1.00 94.62 72 VAL A CA 1
ATOM 582 C C . VAL A 1 72 ? 3.848 1.647 -0.442 1.00 94.62 72 VAL A C 1
ATOM 584 O O . VAL A 1 72 ? 3.320 2.531 0.224 1.00 94.62 72 VAL A O 1
ATOM 587 N N . ILE A 1 73 ? 4.993 1.060 -0.081 1.00 92.94 73 ILE A N 1
ATOM 588 C CA . ILE A 1 73 ? 5.705 1.363 1.169 1.00 92.94 73 ILE A CA 1
ATOM 589 C C . ILE A 1 73 ? 6.080 2.852 1.254 1.00 92.94 73 ILE A C 1
ATOM 591 O O . ILE A 1 73 ? 5.900 3.489 2.289 1.00 92.94 73 ILE A O 1
ATOM 595 N N . ASN A 1 74 ? 6.547 3.445 0.152 1.00 93.06 74 ASN A N 1
ATOM 596 C CA . ASN A 1 74 ? 6.895 4.869 0.097 1.00 93.06 74 ASN A CA 1
ATOM 597 C C . ASN A 1 74 ? 5.686 5.811 0.248 1.00 93.06 74 ASN A C 1
ATOM 599 O O . ASN A 1 74 ? 5.867 6.988 0.584 1.00 93.06 74 ASN A O 1
ATOM 603 N N . PHE A 1 75 ? 4.470 5.307 0.020 1.00 95.19 75 PHE A N 1
ATOM 604 C CA . PHE A 1 75 ? 3.222 6.025 0.271 1.00 95.19 75 PHE A CA 1
ATOM 605 C C . PHE A 1 75 ? 2.705 5.856 1.698 1.00 95.19 75 PHE A C 1
ATOM 607 O O . PHE A 1 75 ? 1.612 6.320 1.986 1.00 95.19 75 PHE A O 1
ATOM 614 N N . LEU A 1 76 ? 3.464 5.259 2.611 1.00 94.00 76 LEU A N 1
ATOM 615 C CA . LEU A 1 76 ? 3.119 5.262 4.028 1.00 94.00 76 LEU A CA 1
ATOM 616 C C . LEU A 1 76 ? 3.685 6.514 4.709 1.00 94.00 76 LEU A C 1
ATOM 618 O O . LEU A 1 76 ? 4.801 6.973 4.416 1.00 94.00 76 LEU A O 1
ATOM 622 N N . SER A 1 77 ? 2.915 7.095 5.632 1.00 94.31 77 SER A N 1
ATOM 623 C CA . SER A 1 77 ? 3.470 8.029 6.610 1.00 94.31 77 SER A CA 1
ATOM 624 C C . SER A 1 77 ? 4.455 7.299 7.529 1.00 94.31 77 SER A C 1
ATOM 626 O O . SER A 1 77 ? 4.526 6.069 7.546 1.00 94.31 77 SER A O 1
ATOM 628 N N . ARG A 1 78 ? 5.240 8.051 8.307 1.00 92.56 78 ARG A N 1
ATOM 629 C CA . ARG A 1 78 ? 6.156 7.441 9.282 1.00 92.56 78 ARG A CA 1
ATOM 630 C C . ARG A 1 78 ? 5.375 6.607 10.297 1.00 92.56 78 ARG A C 1
ATOM 632 O O . ARG A 1 78 ? 5.801 5.508 10.624 1.00 92.56 78 ARG A O 1
ATOM 639 N N . GLU A 1 79 ? 4.249 7.132 10.761 1.00 91.75 79 GLU A N 1
ATOM 640 C CA . GLU A 1 79 ? 3.367 6.505 11.741 1.00 91.75 79 GLU A CA 1
ATOM 641 C C . GLU A 1 79 ? 2.765 5.214 11.175 1.00 91.75 79 GLU A C 1
ATOM 643 O O . GLU A 1 79 ? 2.864 4.164 11.806 1.00 91.75 79 GLU A O 1
ATOM 648 N N . ALA A 1 80 ? 2.228 5.257 9.950 1.00 90.75 80 ALA A N 1
ATOM 649 C CA . ALA A 1 80 ? 1.718 4.065 9.274 1.00 90.75 80 ALA A CA 1
ATOM 650 C C . ALA A 1 80 ? 2.821 3.023 9.037 1.00 90.75 80 ALA A C 1
ATOM 652 O O . ALA A 1 80 ? 2.613 1.837 9.274 1.00 90.75 80 ALA A O 1
ATOM 653 N N . TYR A 1 81 ? 4.014 3.462 8.627 1.00 90.00 81 TYR A N 1
ATOM 654 C CA . TYR A 1 81 ? 5.155 2.574 8.419 1.00 90.00 81 TYR A CA 1
ATOM 655 C C . TYR A 1 81 ? 5.573 1.871 9.716 1.00 90.00 81 TYR A C 1
ATOM 657 O O . TYR A 1 81 ? 5.821 0.671 9.706 1.00 90.00 81 TYR A O 1
ATOM 665 N N . THR A 1 82 ? 5.610 2.583 10.849 1.00 88.69 82 THR A N 1
ATOM 666 C CA . THR A 1 82 ? 5.967 1.970 12.139 1.00 88.69 82 THR A CA 1
ATOM 667 C C . THR A 1 82 ? 4.977 0.903 12.593 1.00 88.69 82 THR A C 1
ATOM 669 O O . THR A 1 82 ? 5.404 -0.053 13.225 1.00 88.69 82 THR A O 1
ATOM 672 N N . LEU A 1 83 ? 3.693 1.020 12.236 1.00 83.69 83 LEU A N 1
ATOM 673 C CA . LEU A 1 83 ? 2.684 0.007 12.566 1.00 83.69 83 LEU A CA 1
ATOM 674 C C . LEU A 1 83 ? 2.893 -1.303 11.804 1.00 83.69 83 LEU A C 1
ATOM 676 O O . LEU A 1 83 ? 2.512 -2.360 12.296 1.00 83.69 83 LEU A O 1
ATOM 680 N N . VAL A 1 84 ? 3.499 -1.239 10.615 1.00 80.69 84 VAL A N 1
ATOM 681 C CA . VAL A 1 84 ? 3.753 -2.426 9.789 1.00 80.69 84 VAL A CA 1
ATOM 682 C C . VAL A 1 84 ? 5.195 -2.923 9.833 1.00 80.69 84 VAL A C 1
ATOM 684 O O . VAL A 1 84 ? 5.481 -3.995 9.314 1.00 80.69 84 VAL A O 1
ATOM 687 N N . MET A 1 85 ? 6.100 -2.174 10.465 1.00 80.00 85 MET A N 1
ATOM 688 C CA . MET A 1 85 ? 7.518 -2.527 10.591 1.00 80.00 85 MET A CA 1
ATOM 689 C C . MET A 1 85 ? 7.745 -3.790 11.434 1.00 80.00 85 MET A C 1
ATOM 691 O O . MET A 1 85 ? 8.751 -4.468 11.246 1.00 80.00 85 MET A O 1
ATOM 695 N N . ASP A 1 86 ? 6.811 -4.121 12.328 1.00 72.94 86 ASP A N 1
ATOM 696 C CA . ASP A 1 86 ? 6.851 -5.354 13.124 1.00 72.94 86 ASP A CA 1
ATOM 697 C C . ASP A 1 86 ? 6.495 -6.611 12.302 1.00 72.94 86 ASP A C 1
ATOM 699 O O . ASP A 1 86 ? 6.597 -7.731 12.805 1.00 72.94 86 ASP A O 1
ATOM 703 N N . PHE A 1 87 ? 6.083 -6.446 11.041 1.00 72.25 87 PHE A N 1
ATOM 704 C CA . PHE A 1 87 ? 5.753 -7.537 10.131 1.00 72.25 87 PHE A CA 1
ATOM 705 C C . PHE A 1 87 ? 6.833 -7.699 9.062 1.00 72.25 87 PHE A C 1
ATOM 707 O O . PHE A 1 87 ? 7.375 -6.721 8.544 1.00 72.25 87 PHE A O 1
ATOM 714 N N . ASP A 1 88 ? 7.077 -8.946 8.658 1.00 80.31 88 ASP A N 1
ATOM 715 C CA . ASP A 1 88 ? 7.791 -9.228 7.416 1.00 80.31 88 ASP A CA 1
ATOM 716 C C . ASP A 1 88 ? 6.946 -8.700 6.247 1.00 80.31 88 ASP A C 1
ATOM 718 O O . ASP A 1 88 ? 5.938 -9.301 5.858 1.00 80.31 88 ASP A O 1
ATOM 722 N N . LEU A 1 89 ? 7.312 -7.522 5.732 1.00 81.50 89 LEU A N 1
ATOM 723 C CA . LEU A 1 89 ? 6.580 -6.879 4.647 1.00 81.50 89 LEU A CA 1
ATOM 724 C C . LEU A 1 89 ? 6.715 -7.716 3.368 1.00 81.50 89 LEU A C 1
ATOM 726 O O . LEU A 1 89 ? 7.834 -7.990 2.934 1.00 81.50 89 LEU A O 1
ATOM 730 N N . PRO A 1 90 ? 5.597 -8.112 2.744 1.00 85.94 90 PRO A N 1
ATOM 731 C CA . PRO A 1 90 ? 5.637 -8.896 1.522 1.00 85.94 90 PRO A CA 1
ATOM 732 C C . PRO A 1 90 ? 6.091 -8.044 0.330 1.00 85.94 90 PRO A C 1
ATOM 734 O O . PRO A 1 90 ? 5.744 -6.867 0.206 1.00 85.94 90 PRO A O 1
ATOM 737 N N . ASP A 1 91 ? 6.800 -8.680 -0.602 1.00 88.19 91 ASP A N 1
ATOM 738 C CA . ASP A 1 91 ? 7.277 -8.058 -1.846 1.00 88.19 91 ASP A CA 1
ATOM 739 C C . ASP A 1 91 ? 6.187 -7.943 -2.931 1.00 88.19 91 ASP A C 1
ATOM 741 O O . ASP A 1 91 ? 6.435 -7.458 -4.041 1.00 88.19 91 ASP A O 1
ATOM 745 N N . ASP A 1 92 ? 4.963 -8.382 -2.633 1.00 91.56 92 ASP A N 1
ATOM 746 C CA . ASP A 1 92 ? 3.813 -8.291 -3.521 1.00 91.56 92 ASP A CA 1
ATOM 747 C C . ASP A 1 92 ? 2.788 -7.259 -3.026 1.00 91.56 92 ASP A C 1
ATOM 749 O O . ASP A 1 92 ? 2.553 -7.070 -1.834 1.00 91.56 92 ASP A O 1
ATOM 753 N N . VAL A 1 93 ? 2.162 -6.565 -3.977 1.00 92.94 93 VAL A N 1
ATOM 754 C CA . VAL A 1 93 ? 1.250 -5.449 -3.688 1.00 92.94 93 VAL A CA 1
ATOM 755 C C . VAL A 1 93 ? -0.009 -5.905 -2.961 1.00 92.94 93 VAL A C 1
ATOM 757 O O . VAL A 1 93 ? -0.515 -5.173 -2.117 1.00 92.94 93 VAL A O 1
ATOM 760 N N . ASP A 1 94 ? -0.556 -7.063 -3.320 1.00 93.81 94 ASP A N 1
ATOM 761 C CA . ASP A 1 94 ? -1.868 -7.473 -2.834 1.00 93.81 94 ASP A CA 1
ATOM 762 C C . ASP A 1 94 ? -1.787 -7.921 -1.375 1.00 93.81 94 ASP A C 1
ATOM 764 O O . ASP A 1 94 ? -2.559 -7.435 -0.549 1.00 93.81 94 ASP A O 1
ATOM 768 N N . THR A 1 95 ? -0.805 -8.753 -1.029 1.00 91.69 95 THR A N 1
ATOM 769 C CA . THR A 1 95 ? -0.536 -9.135 0.359 1.00 91.69 95 THR A CA 1
ATOM 770 C C . THR A 1 95 ? -0.143 -7.915 1.184 1.00 91.69 95 THR A C 1
ATOM 772 O O . THR A 1 95 ? -0.617 -7.777 2.307 1.00 91.69 95 THR A O 1
ATOM 775 N N . LEU A 1 96 ? 0.646 -6.983 0.632 1.00 91.56 96 LEU A N 1
ATOM 776 C CA . LEU A 1 96 ? 1.026 -5.758 1.340 1.00 91.56 96 LEU A CA 1
ATOM 777 C C . LEU A 1 96 ? -0.196 -4.902 1.701 1.00 91.56 96 LEU A C 1
ATOM 779 O O . LEU A 1 96 ? -0.333 -4.476 2.846 1.00 91.56 96 LEU A O 1
ATOM 783 N N . LEU A 1 97 ? -1.108 -4.682 0.751 1.00 92.38 97 LEU A N 1
ATOM 784 C CA . LEU A 1 97 ? -2.341 -3.926 0.996 1.00 92.38 97 LEU A CA 1
ATOM 785 C C . LEU A 1 97 ? -3.270 -4.644 1.985 1.00 92.38 97 LEU A C 1
ATOM 787 O O . LEU A 1 97 ? -3.896 -3.988 2.813 1.00 92.38 97 LEU A O 1
ATOM 791 N N . VAL A 1 98 ? -3.327 -5.980 1.955 1.00 91.06 98 VAL A N 1
ATOM 792 C CA . VAL A 1 98 ? -4.080 -6.771 2.943 1.00 91.06 98 VAL A CA 1
ATOM 793 C C . VAL A 1 98 ? -3.481 -6.640 4.345 1.00 91.06 98 VAL A C 1
ATOM 795 O O . VAL A 1 98 ? -4.234 -6.536 5.313 1.00 91.06 98 VAL A O 1
ATOM 798 N N . THR A 1 99 ? -2.152 -6.623 4.470 1.00 88.75 99 THR A N 1
ATOM 799 C CA . THR A 1 99 ? -1.464 -6.415 5.753 1.00 88.75 99 THR A CA 1
ATOM 800 C C . THR A 1 99 ? -1.737 -5.020 6.309 1.00 88.75 99 THR A C 1
ATOM 802 O O . THR A 1 99 ? -2.021 -4.892 7.494 1.00 88.75 99 THR A O 1
ATOM 805 N N . LEU A 1 100 ? -1.725 -3.994 5.453 1.00 88.19 100 LEU A N 1
ATOM 806 C CA . LEU A 1 100 ? -1.963 -2.598 5.841 1.00 88.19 100 LEU A CA 1
ATOM 807 C C . LEU A 1 100 ? -3.404 -2.296 6.287 1.00 88.19 100 LEU A C 1
ATOM 809 O O . LEU A 1 100 ? -3.632 -1.278 6.931 1.00 88.19 100 LEU A O 1
ATOM 813 N N . ARG A 1 101 ? -4.374 -3.146 5.932 1.00 88.00 101 ARG A N 1
ATOM 814 C CA . ARG A 1 101 ? -5.802 -2.953 6.244 1.00 88.00 101 ARG A CA 1
ATOM 815 C C . ARG A 1 101 ? -6.195 -3.407 7.660 1.00 88.00 101 ARG A C 1
ATOM 817 O O . ARG A 1 101 ? -7.343 -3.211 8.055 1.00 88.00 101 ARG A O 1
ATOM 824 N N . ARG A 1 102 ? -5.300 -4.091 8.373 1.00 75.00 102 ARG A N 1
ATOM 825 C CA . ARG A 1 102 ? -5.557 -4.659 9.706 1.00 75.00 102 ARG A CA 1
ATOM 826 C C . ARG A 1 102 ? -5.387 -3.624 10.807 1.00 75.00 102 ARG A C 1
ATOM 828 O O . ARG A 1 102 ? -6.165 -3.727 11.779 1.00 75.00 102 ARG A O 1
#

Sequence (102 aa):
MSEFSSPATQFPQFFGPFAEVEAKLETASPYKRIPPLTTPEKFVPGDDFDVWESQVRRYVRKLPPTYRANAVINFLSREAYTLVMDFDLPDDVDTLLVTLRR

Secondary structure (DSSP, 8-state):
----------------S-SS--S-------S-------PPPPB-TTS-HHHHHHHHHHHHTTS-GGGHHHHHHHTB-HHHHHHHTTS---SSHHHHHHHHT-

Organism: NCBI:txid27848

pLDDT: mean 75.92, std 19.65, range [39.0, 95.69]

Foldseek 3Di:
DDDPDDDDPDDPPPPDPPPDDDDDDPPPPPPPPPPPLPQQAADDPPDDLVVSLVSLVVVLVPPDLQCSQVSNLVSHDPRLNVVCVVDPQDSHDVVNSVSSVD

Radius of gyration: 28.95 Å; chains: 1; bounding box: 49×70×63 Å